Protein AF-A0A1B1LMP2-F1 (afdb_monomer)

InterPro domains:
  IPR023798 Small ribosomal subunit protein uS7 domain [PF00177] (4-57)
  IPR036823 Small ribosomal subunit protein uS7 domain superfamily [G3DSA:1.10.455.10] (1-57)
  IPR036823 Small ribosomal subunit protein uS7 domain superfamily [SSF47973] (2-57)

Sequence (57 aa):
LKKKNDPIYRNRLVNLLINHIMKHGKKSLAYKILYLVMKNIKKNTEKDPLSVLYGAI

Radius of gyration: 11.62 Å; Cα contacts (8 Å, |Δi|>4): 31; chains: 1; bounding box: 34×20×28 Å

Mean predicted aligned error: 4.54 Å

Structure (mmCIF, N/CA/C/O backbone):
data_AF-A0A1B1LMP2-F1
#
_entry.id   AF-A0A1B1LMP2-F1
#
loop_
_atom_site.group_PDB
_atom_site.id
_atom_site.type_symbol
_atom_site.label_atom_id
_atom_site.label_alt_id
_atom_site.label_comp_id
_atom_site.label_asym_id
_atom_site.label_entity_id
_atom_site.label_seq_id
_atom_site.pdbx_PDB_ins_code
_atom_site.Cartn_x
_atom_site.Cartn_y
_atom_site.Cartn_z
_atom_site.occupancy
_atom_site.B_iso_or_equiv
_atom_site.auth_seq_id
_atom_site.auth_comp_id
_atom_site.auth_asym_id
_atom_site.auth_atom_id
_atom_site.pdbx_PDB_model_num
ATOM 1 N N . LEU A 1 1 ? -20.599 -5.133 5.583 1.00 45.41 1 LEU A N 1
ATOM 2 C CA . LEU A 1 1 ? -19.589 -4.057 5.404 1.00 45.41 1 LEU A CA 1
ATOM 3 C C . LEU A 1 1 ? -19.172 -3.992 3.933 1.00 45.41 1 LEU A C 1
ATOM 5 O O . LEU A 1 1 ? -18.520 -4.912 3.453 1.00 45.41 1 LEU A O 1
ATOM 9 N N . LYS A 1 2 ? -19.605 -2.966 3.189 1.00 46.62 2 LYS A N 1
ATOM 10 C CA . LYS A 1 2 ? -19.309 -2.805 1.751 1.00 46.62 2 LYS A CA 1
ATOM 11 C C . LYS A 1 2 ? -17.783 -2.715 1.564 1.00 46.62 2 LYS A C 1
ATOM 13 O O . LYS A 1 2 ? -17.173 -1.755 2.033 1.00 46.62 2 LYS A O 1
ATOM 18 N N . LYS A 1 3 ? -17.153 -3.714 0.928 1.00 55.66 3 LYS A N 1
ATOM 19 C CA . LYS A 1 3 ? -15.717 -3.692 0.590 1.00 55.66 3 LYS A CA 1
ATOM 20 C C . LYS A 1 3 ? -15.481 -2.580 -0.432 1.00 55.66 3 LYS A C 1
ATOM 22 O O . LYS A 1 3 ? -15.667 -2.772 -1.626 1.00 55.66 3 LYS A O 1
ATOM 27 N N . LYS A 1 4 ? -15.130 -1.392 0.056 1.00 65.25 4 LYS A N 1
ATOM 28 C CA . LYS A 1 4 ? -14.727 -0.261 -0.781 1.00 65.25 4 LYS A CA 1
ATOM 29 C C . LYS A 1 4 ? -13.318 -0.568 -1.285 1.00 65.25 4 LYS A C 1
ATOM 31 O O . LYS A 1 4 ? -12.425 -0.758 -0.462 1.00 65.25 4 LYS A O 1
ATOM 36 N N . ASN A 1 5 ? -13.152 -0.711 -2.598 1.00 70.12 5 ASN A N 1
ATOM 37 C CA . ASN A 1 5 ? -11.841 -0.933 -3.204 1.00 70.12 5 ASN A CA 1
ATOM 38 C C . ASN A 1 5 ? -10.936 0.273 -2.941 1.00 70.12 5 ASN A C 1
ATOM 40 O O . ASN A 1 5 ? -11.423 1.388 -2.732 1.00 70.12 5 ASN A O 1
ATOM 44 N N . ASP A 1 6 ? -9.628 0.030 -2.927 1.00 74.06 6 ASP A N 1
ATOM 45 C CA . ASP A 1 6 ? -8.637 1.085 -2.765 1.00 74.06 6 ASP A CA 1
ATOM 46 C C . ASP A 1 6 ? -8.846 2.205 -3.812 1.00 74.06 6 ASP A C 1
ATOM 48 O O . ASP A 1 6 ? -9.018 1.892 -4.988 1.00 74.06 6 ASP A O 1
ATOM 52 N N . PRO A 1 7 ? -8.882 3.496 -3.443 1.00 76.56 7 PRO A N 1
ATOM 53 C CA . PRO A 1 7 ? -9.166 4.565 -4.397 1.00 76.56 7 PRO A CA 1
ATOM 54 C C . PRO A 1 7 ? -8.059 4.763 -5.441 1.00 76.56 7 PRO A C 1
ATOM 56 O O . PRO A 1 7 ? -8.367 5.249 -6.528 1.00 76.56 7 PRO A O 1
ATOM 59 N N . ILE A 1 8 ? -6.808 4.395 -5.137 1.00 82.75 8 ILE A N 1
ATOM 60 C CA . ILE A 1 8 ? -5.666 4.606 -6.035 1.00 82.75 8 ILE A CA 1
ATOM 61 C C . ILE A 1 8 ? -5.479 3.391 -6.938 1.00 82.75 8 ILE A C 1
ATOM 63 O O . ILE A 1 8 ? -5.533 3.505 -8.159 1.00 82.75 8 ILE A O 1
ATOM 67 N N . TYR A 1 9 ? -5.314 2.214 -6.346 1.00 82.00 9 TYR A N 1
ATOM 68 C CA . TYR A 1 9 ? -4.996 0.991 -7.078 1.00 82.00 9 TYR A CA 1
ATOM 69 C C . TYR A 1 9 ? -6.232 0.183 -7.468 1.00 82.00 9 TYR A C 1
ATOM 71 O O . TYR A 1 9 ? -6.116 -0.778 -8.225 1.00 82.00 9 TYR A O 1
ATOM 79 N N . ARG A 1 10 ? -7.416 0.520 -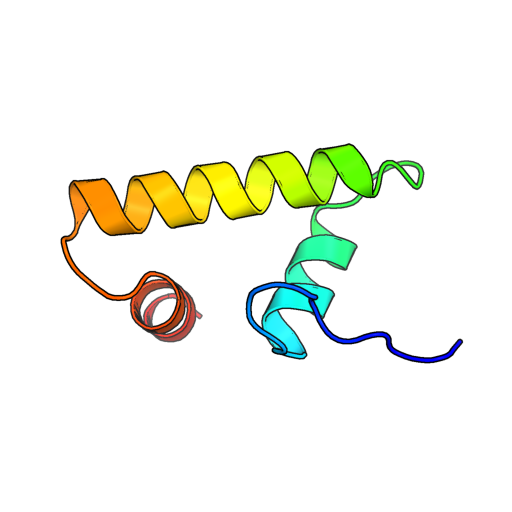6.928 1.00 83.06 10 ARG A N 1
ATOM 80 C CA . ARG A 1 10 ? -8.691 -0.199 -7.146 1.00 83.06 10 ARG A CA 1
ATOM 81 C C . ARG A 1 10 ? -8.584 -1.708 -6.927 1.00 83.06 10 ARG A C 1
ATOM 83 O O . ARG A 1 10 ? -9.399 -2.478 -7.424 1.00 83.06 10 ARG A O 1
ATOM 90 N N . ASN A 1 11 ? -7.610 -2.121 -6.121 1.00 85.00 11 ASN A N 1
ATOM 91 C CA . ASN A 1 11 ? -7.238 -3.510 -5.935 1.00 85.00 11 ASN A CA 1
ATOM 92 C C . ASN A 1 11 ? -7.681 -4.011 -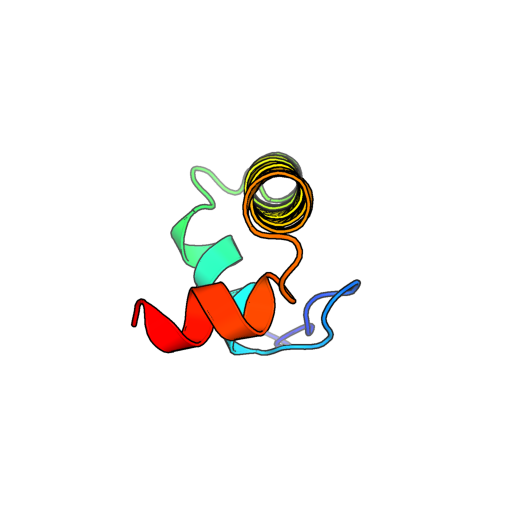4.551 1.00 85.00 11 ASN A C 1
ATOM 94 O O . ASN A 1 11 ? -7.500 -3.344 -3.527 1.00 85.00 11 ASN A O 1
ATOM 98 N N . ARG A 1 12 ? -8.274 -5.208 -4.518 1.00 85.69 12 ARG A N 1
ATOM 99 C CA . ARG A 1 12 ? -8.765 -5.837 -3.287 1.00 85.69 12 ARG A CA 1
ATOM 100 C C . ARG A 1 12 ? -7.631 -6.281 -2.360 1.00 85.69 12 ARG A C 1
ATOM 102 O O . ARG A 1 12 ? -7.801 -6.168 -1.149 1.00 85.69 12 ARG A O 1
ATOM 109 N N . LEU A 1 13 ? -6.506 -6.754 -2.893 1.00 85.00 13 LEU A N 1
ATOM 110 C CA . LEU A 1 13 ? -5.348 -7.184 -2.103 1.00 85.00 13 LEU A CA 1
ATOM 111 C C . LEU A 1 13 ? -4.663 -6.000 -1.427 1.00 85.00 13 LEU A C 1
ATOM 113 O O . LEU A 1 13 ? -4.395 -6.059 -0.233 1.00 85.00 13 LEU A O 1
ATOM 117 N N . VAL A 1 14 ? -4.517 -4.882 -2.141 1.00 88.38 14 VAL A N 1
ATOM 118 C CA . VAL A 1 14 ? -4.033 -3.623 -1.552 1.00 88.38 14 VAL A CA 1
ATOM 119 C C . VAL A 1 14 ? -4.927 -3.199 -0.386 1.00 88.38 14 VAL A C 1
ATOM 121 O O . VAL A 1 14 ? -4.437 -2.908 0.698 1.00 88.38 14 VAL A O 1
ATOM 124 N N . ASN A 1 15 ? -6.249 -3.253 -0.555 1.00 90.12 15 ASN A N 1
ATOM 125 C CA . ASN A 1 15 ? -7.181 -2.917 0.522 1.00 90.12 15 ASN A CA 1
ATOM 126 C C . ASN A 1 15 ? -7.080 -3.879 1.726 1.00 90.12 15 ASN A C 1
ATOM 128 O O . ASN A 1 15 ? -7.217 -3.452 2.871 1.00 90.12 15 ASN A O 1
ATOM 132 N N . LEU A 1 16 ? -6.836 -5.174 1.493 1.00 89.62 16 LEU A N 1
ATOM 133 C CA . LEU A 1 16 ? -6.586 -6.144 2.566 1.00 89.62 16 LEU A CA 1
ATOM 134 C C . LEU A 1 16 ? -5.286 -5.829 3.314 1.00 89.62 16 LEU A C 1
ATOM 136 O O . LEU A 1 16 ? -5.290 -5.825 4.543 1.00 89.62 16 LEU A O 1
ATOM 140 N N . LEU A 1 17 ? -4.221 -5.484 2.592 1.00 90.06 17 LEU A N 1
ATOM 141 C CA . LEU A 1 17 ? -2.939 -5.093 3.173 1.00 90.06 17 LEU A CA 1
ATOM 142 C C . LEU A 1 17 ? -3.065 -3.818 4.020 1.00 90.06 17 LEU A C 1
ATOM 144 O O . LEU A 1 17 ? -2.575 -3.772 5.145 1.00 90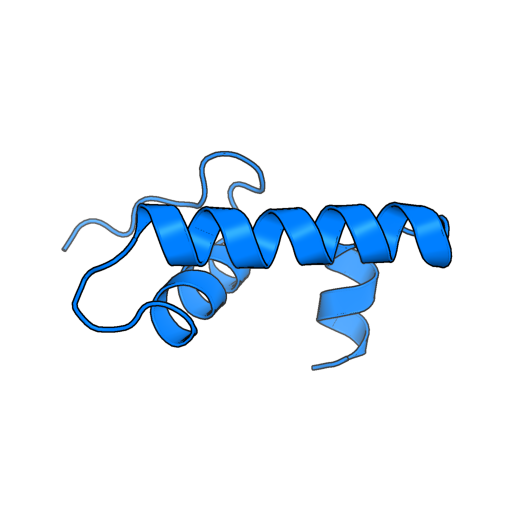.06 17 LEU A O 1
ATOM 148 N N . ILE A 1 18 ? -3.799 -2.812 3.534 1.00 91.12 18 ILE A N 1
ATOM 149 C CA . ILE A 1 18 ? -4.099 -1.599 4.308 1.00 91.12 18 ILE A CA 1
ATOM 150 C C . ILE A 1 18 ? -4.843 -1.948 5.597 1.00 91.12 18 ILE A C 1
ATOM 152 O O . ILE A 1 18 ? -4.493 -1.432 6.657 1.00 91.12 18 ILE A O 1
ATOM 156 N N . ASN A 1 19 ? -5.851 -2.823 5.529 1.00 91.94 19 ASN A N 1
ATOM 157 C CA . ASN A 1 19 ? -6.596 -3.242 6.717 1.00 91.94 19 ASN A CA 1
ATOM 158 C C . ASN A 1 19 ? -5.721 -4.022 7.708 1.00 91.94 19 ASN A C 1
ATOM 160 O O . ASN A 1 19 ? -5.942 -3.905 8.907 1.00 91.94 19 ASN A O 1
ATOM 164 N N . HIS A 1 20 ? -4.726 -4.771 7.226 1.00 92.31 20 HIS A N 1
ATOM 165 C CA . HIS A 1 20 ? -3.765 -5.476 8.074 1.00 92.31 20 HIS A CA 1
ATOM 166 C C . HIS A 1 20 ? -2.782 -4.515 8.769 1.00 92.31 20 HIS A C 1
ATOM 168 O O . HIS A 1 20 ? -2.479 -4.675 9.948 1.00 92.31 20 HIS A O 1
ATOM 174 N N . ILE A 1 21 ? -2.324 -3.476 8.064 1.00 91.88 21 ILE A N 1
ATOM 175 C CA . ILE A 1 21 ? -1.452 -2.424 8.620 1.00 91.88 21 ILE A CA 1
ATOM 176 C C . ILE A 1 21 ? -2.224 -1.516 9.594 1.00 91.88 21 ILE A C 1
ATOM 178 O O . ILE A 1 21 ? -1.654 -0.962 10.538 1.00 91.88 21 ILE A O 1
ATOM 182 N N . MET A 1 22 ? -3.524 -1.327 9.368 1.00 94.38 22 MET A N 1
ATOM 183 C CA . MET A 1 22 ? -4.359 -0.425 10.150 1.00 94.38 22 MET A CA 1
ATOM 184 C C . MET A 1 22 ? -4.520 -0.901 11.597 1.00 94.38 22 MET A C 1
ATOM 186 O O . MET A 1 22 ? -5.174 -1.898 11.880 1.00 94.38 22 MET A O 1
ATOM 190 N N . LYS A 1 23 ? -4.012 -0.099 12.538 1.00 94.50 23 LYS A N 1
ATOM 191 C CA . LYS A 1 23 ? -4.191 -0.299 13.983 1.00 94.50 23 LYS A CA 1
ATOM 192 C C . LYS A 1 23 ? -5.093 0.777 14.581 1.00 94.50 23 LYS A C 1
ATOM 194 O O . LYS A 1 23 ? -5.057 1.931 14.151 1.00 94.50 23 LYS A O 1
ATOM 199 N N . HIS A 1 24 ? -5.903 0.406 15.573 1.00 94.38 24 HIS A N 1
ATOM 200 C CA . HIS A 1 24 ? -6.808 1.312 16.304 1.00 94.38 24 HIS A CA 1
ATOM 201 C C . HIS A 1 24 ? -7.734 2.150 15.400 1.00 94.38 24 HIS A C 1
ATOM 203 O O . HIS A 1 24 ? -7.991 3.318 15.676 1.00 94.38 24 HIS A O 1
ATOM 209 N N . GLY A 1 25 ? -8.169 1.598 14.262 1.00 91.56 25 GLY A N 1
ATOM 210 C CA . GLY A 1 25 ? -9.024 2.311 13.304 1.00 91.56 25 GLY A CA 1
ATOM 211 C C . GLY A 1 25 ? -8.354 3.490 12.583 1.00 91.56 25 GLY A C 1
ATOM 212 O O . GLY A 1 25 ? -9.032 4.227 11.866 1.00 91.56 25 GLY A O 1
ATOM 213 N N . LYS A 1 26 ? -7.031 3.679 12.719 1.00 95.00 26 LYS A N 1
ATOM 214 C CA . LYS A 1 26 ? -6.273 4.781 12.098 1.00 95.00 26 LYS A CA 1
ATOM 215 C C . LYS A 1 26 ? -6.071 4.557 10.596 1.00 95.00 26 LYS A C 1
ATOM 217 O O . LYS A 1 26 ? -4.954 4.359 10.116 1.00 95.00 26 LYS A O 1
ATOM 222 N N . LYS A 1 27 ? -7.163 4.623 9.834 1.00 90.25 27 LYS A N 1
ATOM 223 C CA . LYS A 1 27 ? -7.185 4.341 8.395 1.00 90.25 27 LYS A CA 1
ATOM 224 C C . LYS A 1 27 ? -6.277 5.286 7.610 1.00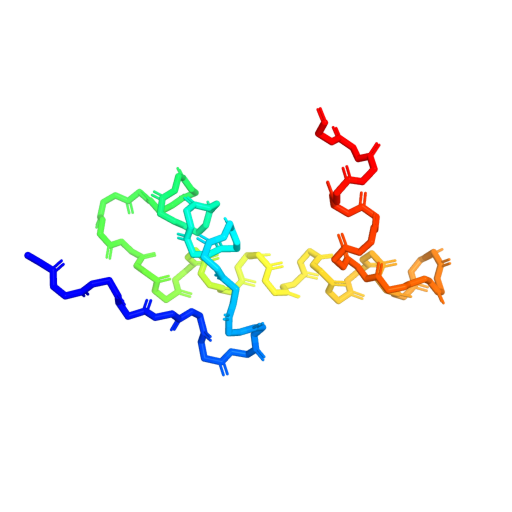 90.25 27 LYS A C 1
ATOM 226 O O . LYS A 1 27 ? -5.394 4.825 6.905 1.00 90.25 27 LYS A O 1
ATOM 231 N N . SER A 1 28 ? -6.419 6.600 7.795 1.00 91.94 28 SER A N 1
ATOM 232 C CA . SER A 1 28 ? -5.596 7.602 7.091 1.00 91.94 28 SER A CA 1
ATOM 233 C C . SER A 1 28 ? -4.087 7.366 7.268 1.00 91.94 28 SER A C 1
ATOM 235 O O . SER A 1 28 ? -3.323 7.489 6.314 1.00 91.94 28 SER A O 1
ATOM 237 N N . LEU A 1 29 ? -3.659 6.943 8.464 1.00 95.12 29 LEU A N 1
ATOM 238 C CA . LEU A 1 29 ? -2.257 6.630 8.734 1.00 95.12 29 LEU A CA 1
ATOM 239 C C . LEU A 1 29 ? -1.787 5.376 7.980 1.00 95.12 29 LEU A C 1
ATOM 241 O O . LEU A 1 29 ? -0.724 5.406 7.369 1.00 95.12 29 LEU A O 1
ATOM 245 N N . ALA A 1 30 ? -2.589 4.308 7.963 1.00 94.62 30 ALA A N 1
ATOM 246 C CA . ALA A 1 30 ? -2.271 3.089 7.216 1.00 94.62 30 ALA A CA 1
ATOM 247 C C . ALA A 1 30 ? -2.133 3.354 5.706 1.00 94.62 30 ALA A C 1
ATOM 249 O O . ALA A 1 30 ? -1.185 2.887 5.077 1.00 94.62 30 ALA A O 1
ATOM 250 N N . TYR A 1 31 ? -3.029 4.176 5.147 1.00 93.69 31 TYR A N 1
ATOM 251 C CA . TYR A 1 31 ? -2.950 4.639 3.759 1.00 93.69 31 TYR A CA 1
ATOM 252 C C . TYR A 1 31 ? -1.654 5.412 3.484 1.00 93.69 31 TYR A C 1
ATOM 254 O O . TYR A 1 31 ? -0.959 5.122 2.512 1.00 93.69 31 TYR A O 1
ATOM 262 N N . LYS A 1 32 ? -1.296 6.367 4.357 1.00 94.50 32 LYS A N 1
ATOM 263 C CA . LYS A 1 32 ? -0.051 7.141 4.225 1.00 94.50 32 LYS A CA 1
ATOM 264 C C . LYS A 1 32 ? 1.181 6.238 4.208 1.00 94.50 32 LYS A C 1
ATOM 266 O O . LYS A 1 32 ? 2.033 6.415 3.344 1.00 94.50 32 LYS A O 1
ATOM 271 N N . ILE A 1 33 ? 1.259 5.279 5.132 1.00 94.88 33 ILE A N 1
ATOM 272 C CA . ILE A 1 33 ? 2.390 4.346 5.225 1.00 94.88 33 ILE A CA 1
ATOM 273 C C . ILE A 1 33 ? 2.504 3.526 3.939 1.00 94.88 33 ILE A C 1
ATOM 275 O O . ILE A 1 33 ? 3.570 3.511 3.324 1.00 94.88 33 ILE A O 1
ATOM 279 N N . LEU A 1 34 ? 1.415 2.889 3.494 1.00 93.12 34 LEU A N 1
ATOM 280 C CA . LEU A 1 34 ? 1.477 2.008 2.330 1.00 93.12 34 LEU A CA 1
ATOM 281 C C . LEU A 1 34 ? 1.853 2.765 1.051 1.00 93.12 34 LEU A C 1
ATOM 283 O O . LEU A 1 34 ? 2.714 2.314 0.298 1.00 93.12 34 LEU A O 1
ATOM 287 N N . TYR A 1 35 ? 1.260 3.934 0.815 1.00 93.00 35 TYR A N 1
ATOM 288 C CA . TYR A 1 35 ? 1.567 4.721 -0.380 1.00 93.00 35 TYR A CA 1
ATOM 289 C C . TYR A 1 35 ? 2.971 5.316 -0.361 1.00 93.00 35 TYR A C 1
ATOM 291 O O . TYR A 1 35 ? 3.607 5.400 -1.413 1.00 93.00 35 TYR A O 1
ATOM 299 N N . LEU A 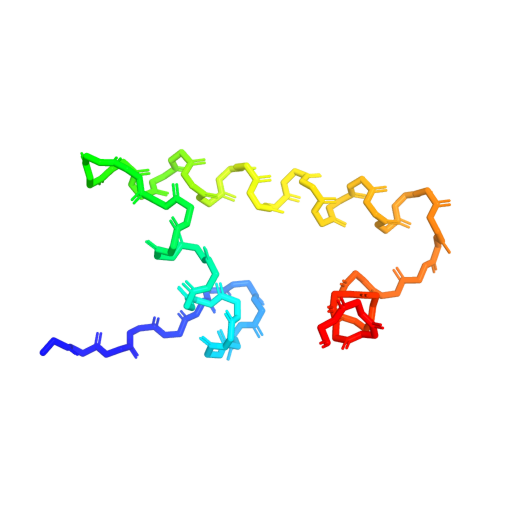1 36 ? 3.484 5.689 0.815 1.00 95.25 36 LEU A N 1
ATOM 300 C CA . LEU A 1 36 ? 4.877 6.106 0.953 1.00 95.25 36 LEU A CA 1
ATOM 301 C C . LEU A 1 36 ? 5.824 4.961 0.570 1.00 95.25 36 LEU A C 1
ATOM 303 O O . LEU A 1 36 ? 6.745 5.166 -0.219 1.00 95.25 36 LEU A O 1
ATOM 307 N N . VAL A 1 37 ? 5.562 3.749 1.066 1.00 94.06 37 VAL A N 1
ATOM 308 C CA . VAL A 1 37 ? 6.347 2.553 0.725 1.00 94.06 37 VAL A CA 1
ATOM 309 C C . VAL A 1 37 ? 6.266 2.249 -0.773 1.00 94.06 37 VAL A C 1
ATOM 311 O O . VAL A 1 37 ? 7.303 2.080 -1.409 1.00 94.06 37 VAL A O 1
ATOM 314 N N . MET A 1 38 ? 5.073 2.262 -1.374 1.00 92.50 38 MET A N 1
ATOM 315 C CA . MET A 1 38 ? 4.903 2.030 -2.817 1.00 92.50 38 MET A CA 1
ATOM 316 C C . MET A 1 38 ? 5.630 3.078 -3.673 1.00 92.50 38 MET A C 1
ATOM 318 O O . MET A 1 38 ? 6.239 2.731 -4.686 1.00 92.50 38 MET A O 1
ATOM 322 N N . LYS A 1 39 ? 5.628 4.351 -3.255 1.00 93.94 39 LYS A N 1
ATOM 323 C CA . LYS A 1 39 ? 6.404 5.413 -3.914 1.00 93.94 39 LYS A CA 1
ATOM 324 C C . LYS A 1 39 ? 7.908 5.145 -3.826 1.00 93.94 39 LYS A C 1
ATOM 326 O O . LYS A 1 39 ? 8.608 5.310 -4.823 1.00 93.94 39 LYS A O 1
ATOM 331 N N . ASN A 1 40 ? 8.393 4.713 -2.664 1.00 95.38 40 ASN A N 1
ATOM 332 C CA . ASN A 1 40 ? 9.806 4.397 -2.460 1.00 95.38 40 ASN A CA 1
ATOM 333 C C . ASN A 1 40 ? 10.239 3.180 -3.287 1.00 95.38 40 ASN A C 1
ATOM 335 O O . ASN A 1 40 ? 11.286 3.231 -3.924 1.00 95.38 40 ASN A O 1
ATOM 339 N N . ILE A 1 41 ? 9.416 2.129 -3.353 1.00 92.88 41 ILE A N 1
ATOM 340 C CA . ILE A 1 41 ? 9.672 0.957 -4.205 1.00 92.88 41 ILE A CA 1
ATOM 341 C C . ILE A 1 41 ? 9.778 1.385 -5.667 1.00 92.88 41 ILE A C 1
ATOM 343 O O . ILE A 1 41 ? 10.761 1.051 -6.325 1.00 92.88 41 ILE A O 1
ATOM 347 N N . LYS A 1 42 ? 8.819 2.179 -6.159 1.00 92.50 42 LYS A N 1
ATOM 348 C CA . LYS A 1 42 ? 8.853 2.687 -7.535 1.00 92.50 42 LYS A CA 1
ATOM 3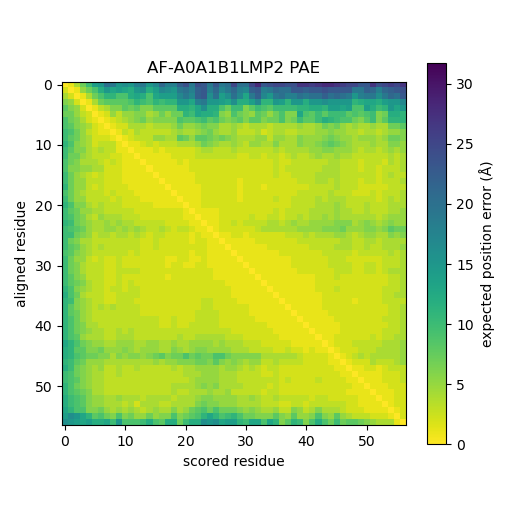49 C C . LYS A 1 42 ? 10.122 3.496 -7.814 1.00 92.50 42 LYS A C 1
ATOM 351 O O . LYS A 1 42 ? 10.720 3.334 -8.868 1.00 92.50 42 LYS A O 1
ATOM 356 N N . LYS A 1 43 ? 10.543 4.348 -6.872 1.00 95.56 43 LYS A N 1
ATOM 357 C CA . LYS A 1 43 ? 11.754 5.170 -7.015 1.00 95.56 43 LYS A CA 1
ATOM 358 C C . LYS A 1 43 ? 13.038 4.333 -7.014 1.00 95.56 43 LYS A C 1
ATOM 360 O O . LYS A 1 43 ? 13.942 4.637 -7.774 1.00 95.56 43 LYS A O 1
ATOM 365 N N . ASN A 1 44 ? 13.121 3.312 -6.163 1.00 94.50 44 ASN A N 1
ATOM 366 C CA . ASN A 1 44 ? 14.352 2.542 -5.967 1.00 94.50 44 ASN A CA 1
ATOM 367 C C . ASN A 1 44 ? 14.517 1.394 -6.969 1.00 94.50 44 ASN A C 1
ATOM 369 O O . ASN A 1 44 ? 15.637 0.988 -7.246 1.00 94.50 44 ASN A O 1
ATOM 373 N N . THR A 1 45 ? 13.411 0.829 -7.455 1.00 91.75 45 THR A N 1
ATOM 374 C CA . THR A 1 45 ? 13.432 -0.346 -8.344 1.00 91.75 45 THR A CA 1
ATOM 375 C C . THR A 1 45 ? 13.090 -0.011 -9.790 1.00 91.75 45 THR A C 1
ATOM 377 O O . THR A 1 45 ? 13.222 -0.887 -10.638 1.00 91.75 45 THR A O 1
ATOM 380 N N . GLU A 1 46 ? 12.590 1.205 -10.055 1.00 91.75 46 GLU A N 1
ATOM 381 C CA . GLU A 1 46 ? 12.044 1.666 -11.347 1.00 91.75 46 GLU A CA 1
ATOM 382 C C . GLU A 1 46 ? 10.943 0.767 -11.939 1.00 91.75 46 GLU A C 1
ATOM 384 O O . GLU A 1 46 ? 10.503 0.941 -13.074 1.00 91.75 46 GLU A O 1
ATOM 389 N N . LYS A 1 47 ? 10.441 -0.181 -11.146 1.00 90.44 47 LYS A N 1
ATOM 390 C CA . LYS A 1 47 ? 9.392 -1.125 -11.515 1.00 90.44 47 LYS A CA 1
ATOM 391 C C . LYS A 1 47 ? 8.053 -0.685 -10.950 1.00 90.44 47 LYS A C 1
ATOM 393 O O . LYS A 1 47 ? 7.956 0.133 -10.029 1.00 90.44 47 LYS A O 1
ATOM 398 N N . ASP A 1 48 ? 6.998 -1.266 -11.503 1.00 90.38 48 ASP A N 1
ATOM 399 C CA . ASP A 1 48 ? 5.664 -1.114 -10.952 1.00 90.38 48 ASP A CA 1
ATOM 400 C C . ASP A 1 48 ? 5.608 -1.698 -9.521 1.00 90.38 48 ASP A C 1
ATOM 402 O O . ASP A 1 48 ? 5.883 -2.887 -9.326 1.00 90.38 48 ASP A O 1
ATOM 406 N N . PRO A 1 49 ? 5.267 -0.890 -8.499 1.00 90.31 49 PRO A N 1
ATOM 407 C CA . PRO A 1 49 ? 5.302 -1.332 -7.111 1.00 90.31 49 PRO A CA 1
ATOM 408 C C . PRO A 1 49 ? 4.266 -2.415 -6.801 1.00 90.31 49 PRO A C 1
ATOM 410 O O . PRO A 1 49 ? 4.484 -3.181 -5.864 1.00 90.31 49 PRO A O 1
ATOM 413 N N . LEU A 1 50 ? 3.166 -2.517 -7.562 1.00 89.62 50 LEU A N 1
ATOM 414 C CA . LEU A 1 5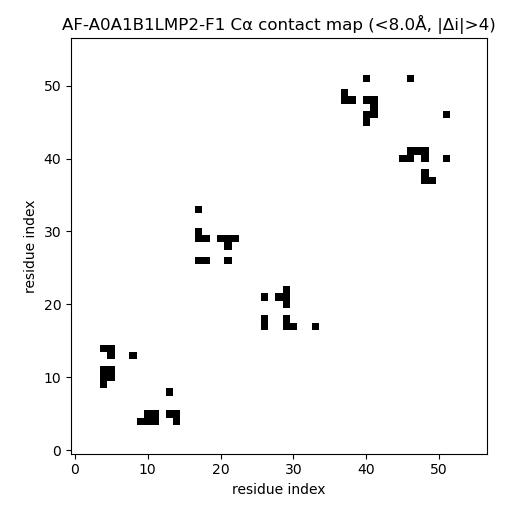0 ? 2.242 -3.641 -7.400 1.00 89.62 50 LEU A CA 1
ATOM 415 C C . LEU A 1 50 ? 2.895 -4.940 -7.856 1.00 89.62 50 LEU A C 1
ATOM 417 O O . LEU A 1 50 ? 2.841 -5.921 -7.127 1.00 89.62 50 LEU A O 1
ATOM 421 N N . SER A 1 51 ? 3.545 -4.937 -9.016 1.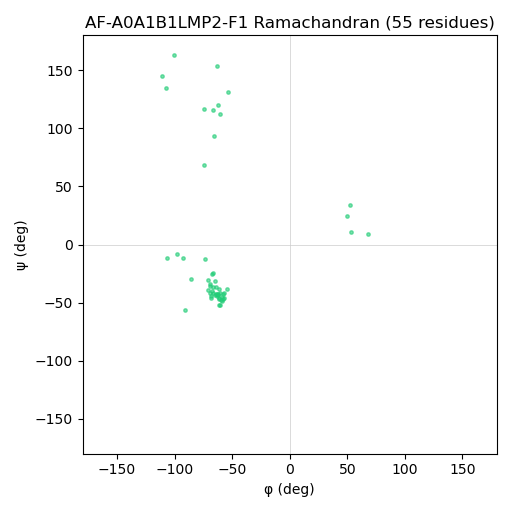00 89.88 51 SER A N 1
ATOM 422 C CA . SER A 1 51 ? 4.266 -6.103 -9.537 1.00 89.88 51 SER A CA 1
ATOM 423 C C . SER A 1 51 ? 5.339 -6.592 -8.559 1.00 89.88 51 SER A C 1
ATOM 425 O O . SER A 1 51 ? 5.444 -7.789 -8.303 1.00 89.88 51 SER A O 1
ATOM 427 N N . VAL A 1 52 ? 6.081 -5.665 -7.942 1.00 89.19 52 VAL A N 1
ATOM 428 C CA . VAL A 1 52 ? 7.064 -5.989 -6.892 1.00 89.19 52 VAL A CA 1
ATOM 429 C C . VAL A 1 52 ? 6.391 -6.578 -5.649 1.00 89.19 52 VAL A C 1
ATOM 431 O O . VAL A 1 52 ? 6.883 -7.559 -5.102 1.00 89.19 52 VAL A O 1
ATOM 434 N N . LEU A 1 53 ? 5.256 -6.017 -5.217 1.00 87.06 53 LEU A N 1
ATOM 435 C CA . LEU A 1 53 ? 4.490 -6.536 -4.081 1.00 87.06 53 LEU A CA 1
ATOM 436 C C . LEU A 1 53 ? 3.972 -7.959 -4.348 1.00 87.06 53 LEU 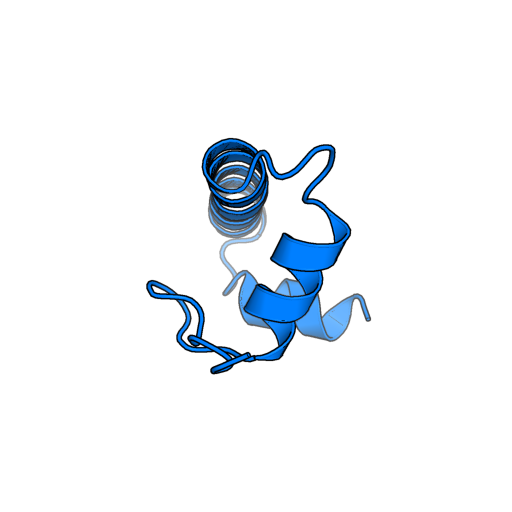A C 1
ATOM 438 O O . LEU A 1 53 ? 4.044 -8.800 -3.462 1.00 87.06 53 LEU A O 1
ATOM 442 N N . TYR A 1 54 ? 3.472 -8.228 -5.556 1.00 87.19 54 TYR A N 1
ATOM 443 C CA . TYR A 1 54 ? 2.993 -9.554 -5.952 1.00 87.19 54 TYR A CA 1
ATOM 444 C C . TYR A 1 54 ? 4.108 -10.589 -6.036 1.00 87.19 54 TYR A C 1
ATOM 446 O O . TYR A 1 54 ? 3.875 -11.731 -5.677 1.00 87.19 54 TYR A O 1
ATOM 454 N N . GLY A 1 55 ? 5.301 -10.204 -6.494 1.00 86.25 55 GLY A N 1
ATOM 455 C CA . GLY A 1 55 ? 6.446 -11.116 -6.552 1.00 86.25 55 GLY A CA 1
ATOM 456 C C . GLY A 1 55 ? 7.071 -11.434 -5.189 1.00 86.25 55 GLY A C 1
ATOM 457 O O . GLY A 1 55 ? 7.906 -12.327 -5.112 1.00 86.25 55 GLY A O 1
ATOM 458 N N . ALA A 1 56 ? 6.711 -10.694 -4.135 1.00 80.50 56 ALA A N 1
ATOM 459 C CA . ALA A 1 56 ? 7.218 -10.885 -2.775 1.00 80.50 56 ALA A CA 1
ATOM 460 C C . ALA A 1 56 ? 6.280 -11.709 -1.871 1.00 80.50 56 ALA A C 1
ATOM 462 O O . ALA A 1 56 ? 6.659 -12.015 -0.739 1.00 80.50 56 ALA A O 1
ATOM 463 N N . ILE A 1 57 ? 5.066 -12.011 -2.341 1.00 72.44 57 ILE A N 1
ATOM 464 C CA . ILE A 1 57 ? 4.057 -12.843 -1.665 1.00 72.44 57 ILE A CA 1
ATOM 465 C C . ILE A 1 57 ? 4.124 -14.250 -2.251 1.00 72.44 57 ILE A C 1
ATOM 467 O O . ILE A 1 57 ? 4.064 -15.204 -1.447 1.00 72.44 57 ILE A O 1
#

Secondary structure (DSSP, 8-state):
---PPPTTT--HHHHHHHHHH--TT-HHHHHHHHHHHHHHHHHHH-S-HHHHHHHT-

Foldseek 3Di:
DPQQADPPPSDSVVSVQLVVQDDPNPSVVSVVVVVVVQVVCCVPVVDRSVVVVVVVD

Organism: NCBI:txid51503

Solvent-accessible surface area (backbone atoms only — not comparable to full-atom values): 3439 Å² total; per-residue (Å²): 132,86,85,73,56,31,90,85,78,62,31,65,64,60,39,51,52,37,57,69,64,33,57,95,82,40,51,73,58,24,51,52,54,52,52,52,50,42,52,48,43,27,70,76,65,75,43,62,40,65,61,55,54,61,76,74,109

pLDDT: mean 86.96, std 11.1, range [45.41, 95.56]

Nearest PDB structures (foldseek):
  7msm-assembly1_g  TM=9.481E-01  e=3.840E-03  Mycobacterium tuberculosis H37Rv
  8p7y-assembly1_F  TM=8.978E-01  e=4.378E-03  Mycoplasmoides pneumoniae M129
  8uu7-assembly1_g  TM=9.373E-01  e=1.027E-02  Listeria innocua
  6ys5-assembly1_h  TM=9.537E-01  e=2.254E-02  Acinetobacter baumannii ATCC 19606 = CIP 70.34 = JCM 6841
  6ytf-assembly1_h  TM=9.545E-01  e=2.254E-02  Acinetobacter baumannii ATCC 19606 = CIP 70.34 = JCM 6841